Protein AF-A0AA41Z0M6-F1 (afdb_monomer)

pLDDT: mean 86.78, std 19.16, range [36.88, 98.56]

Foldseek 3Di:
DDDDDDDPDPDDPPDPPDPPDDVLQVVLVVLCVVVPHQWDWDDDPQWTWIAGPVQRHTQWIWHDPVPDQKTWIWADPPPDTWDPDPVTTDIDHSVVNSVVSVPDCRSVVPD

Organism: NCBI:txid2949735

Solvent-accessible surface area (backbone atoms only — not comparable to full-atom values): 6749 Å² total; per-residue (Å²): 134,84,92,85,88,80,80,84,77,86,67,80,77,73,76,80,76,68,76,75,85,54,69,66,60,53,50,54,54,50,52,36,56,75,70,73,48,61,64,43,81,40,82,53,90,83,25,36,38,33,20,22,61,86,63,62,30,70,26,38,34,41,32,62,72,82,53,89,65,26,24,34,39,26,27,62,78,88,85,50,79,40,58,61,38,100,90,36,63,38,69,39,47,47,72,58,46,53,50,48,54,74,69,42,65,83,40,50,79,66,78

Sequence (111 aa):
MVMDTTAESRIHAKGFNMPASDPLRERIEAFNRQRGRGVLVRKAGRGYSLSSEHTGAPLARLKPTGEADTVQVFWWNGQRWGPSGPFGVATMPLDKALEYVASEPIFWINA

Nearest PDB structures (foldseek):
  8p1x-assembly1_AAA  TM=5.981E-01  e=1.696E+00  Staphylococcus epidermidis
  7qnt-assembly1_AAA  TM=6.402E-01  e=2.587E+00  Staphylococcus epidermidis
  6ybp-assembly1_J  TM=3.166E-01  e=2.587E+00  Methylorubrum extorquens AM1

Structure (mmCIF, N/CA/C/O backbone):
data_AF-A0AA41Z0M6-F1
#
_entry.id   AF-A0AA41Z0M6-F1
#
loop_
_atom_site.group_PDB
_atom_site.id
_atom_site.type_symbol
_atom_site.label_atom_id
_atom_site.label_alt_id
_atom_site.label_comp_id
_atom_site.label_asym_id
_atom_site.label_entity_id
_atom_site.label_seq_id
_atom_site.pdbx_PDB_ins_code
_atom_site.Cartn_x
_atom_site.Cartn_y
_atom_site.Cartn_z
_atom_site.occupancy
_atom_site.B_iso_or_equiv
_atom_site.auth_seq_id
_atom_site.auth_comp_id
_atom_site.auth_asym_id
_atom_site.auth_atom_id
_atom_site.pdbx_PDB_model_num
ATOM 1 N N . MET A 1 1 ? 43.208 -9.816 57.588 1.00 36.94 1 MET A N 1
ATOM 2 C CA . MET A 1 1 ? 44.012 -10.315 56.456 1.00 36.94 1 MET A CA 1
ATOM 3 C C . MET A 1 1 ? 43.027 -10.899 55.459 1.00 36.94 1 MET A C 1
ATOM 5 O O . MET A 1 1 ? 42.283 -11.769 55.876 1.00 36.94 1 MET A O 1
ATOM 9 N N . VAL A 1 2 ? 43.005 -10.328 54.243 1.00 45.25 2 VAL A N 1
ATOM 10 C CA . VAL A 1 2 ? 42.282 -10.710 52.998 1.00 45.25 2 VAL A CA 1
ATOM 11 C C . VAL A 1 2 ? 40.750 -10.894 53.092 1.00 45.25 2 VAL A C 1
ATOM 13 O O . VAL A 1 2 ? 40.279 -11.784 53.779 1.00 45.25 2 VAL A O 1
ATOM 16 N N . MET A 1 3 ? 39.895 -9.973 52.617 1.00 36.88 3 MET A N 1
ATOM 17 C CA . MET A 1 3 ? 39.626 -9.466 51.247 1.00 36.88 3 MET A CA 1
ATOM 18 C C . MET A 1 3 ? 39.024 -10.512 50.292 1.00 36.88 3 MET A C 1
ATOM 20 O O . MET A 1 3 ? 39.701 -11.473 49.947 1.00 36.88 3 MET A O 1
ATOM 24 N N . ASP A 1 4 ? 37.800 -10.204 49.837 1.00 39.34 4 ASP A N 1
ATOM 25 C CA . ASP A 1 4 ? 37.288 -10.229 48.445 1.00 39.34 4 ASP A CA 1
ATOM 26 C C . ASP A 1 4 ? 35.969 -11.020 48.280 1.00 39.34 4 ASP A C 1
ATOM 28 O O . ASP A 1 4 ? 35.922 -12.234 48.437 1.00 39.34 4 ASP A O 1
ATOM 32 N N . THR A 1 5 ? 34.816 -10.339 48.308 1.00 47.19 5 THR A N 1
ATOM 33 C CA . THR A 1 5 ? 34.041 -9.787 47.169 1.00 47.19 5 THR A CA 1
ATOM 34 C C . THR A 1 5 ? 33.466 -10.852 46.240 1.00 47.19 5 THR A C 1
ATOM 36 O O . THR A 1 5 ? 34.157 -11.453 45.430 1.00 47.19 5 THR A O 1
ATOM 39 N N . THR A 1 6 ? 32.141 -10.972 46.225 1.00 39.84 6 THR A N 1
ATOM 40 C CA . THR A 1 6 ? 31.416 -11.084 44.955 1.00 39.84 6 THR A CA 1
ATOM 41 C C . THR A 1 6 ? 30.117 -10.310 45.102 1.00 39.84 6 THR A C 1
ATOM 43 O O . THR A 1 6 ? 29.293 -10.578 45.971 1.00 39.84 6 THR A O 1
ATOM 46 N N . ALA A 1 7 ? 30.015 -9.268 44.286 1.00 40.34 7 ALA A N 1
ATOM 47 C CA . ALA A 1 7 ? 28.936 -8.309 44.256 1.00 40.34 7 ALA A CA 1
ATOM 48 C C . ALA A 1 7 ? 27.638 -8.957 43.758 1.00 40.34 7 ALA A C 1
ATOM 50 O O . ALA A 1 7 ? 27.560 -9.417 42.617 1.00 40.34 7 ALA A O 1
ATOM 51 N N . GLU A 1 8 ? 26.589 -8.917 44.579 1.00 41.66 8 GLU A N 1
ATOM 52 C CA . GLU A 1 8 ? 25.226 -9.105 44.095 1.00 41.66 8 GLU A CA 1
ATOM 53 C C . GLU A 1 8 ? 24.871 -7.915 43.204 1.00 41.66 8 GLU A C 1
ATOM 55 O O . GLU A 1 8 ? 24.657 -6.779 43.637 1.00 41.66 8 GLU A O 1
ATOM 60 N N . SER A 1 9 ? 24.903 -8.185 41.905 1.00 40.06 9 SER A N 1
ATOM 61 C CA . SER A 1 9 ? 24.654 -7.210 40.861 1.00 40.06 9 SER A CA 1
ATOM 62 C C . SER A 1 9 ? 23.208 -6.725 40.932 1.00 40.06 9 SER A C 1
ATOM 64 O O . SER A 1 9 ? 22.278 -7.392 40.483 1.00 40.06 9 SER A O 1
ATOM 66 N N . ARG A 1 10 ? 23.024 -5.500 41.434 1.00 53.38 10 ARG A N 1
ATOM 67 C CA . ARG A 1 10 ? 21.884 -4.659 41.064 1.00 53.38 10 ARG A CA 1
ATOM 68 C C . ARG A 1 10 ? 22.008 -4.324 39.583 1.00 53.38 10 ARG A C 1
ATOM 70 O O . ARG A 1 10 ? 22.634 -3.333 39.217 1.00 53.38 10 ARG A O 1
ATOM 77 N N . ILE A 1 11 ? 21.376 -5.117 38.732 1.00 52.09 11 ILE A N 1
ATOM 78 C CA . ILE A 1 11 ? 21.079 -4.708 37.362 1.00 52.09 11 ILE A CA 1
ATOM 79 C C . ILE A 1 11 ? 19.589 -4.416 37.283 1.00 52.09 11 ILE A C 1
ATOM 81 O O . ILE A 1 11 ? 18.748 -5.309 37.257 1.00 52.09 11 ILE A O 1
ATOM 85 N N .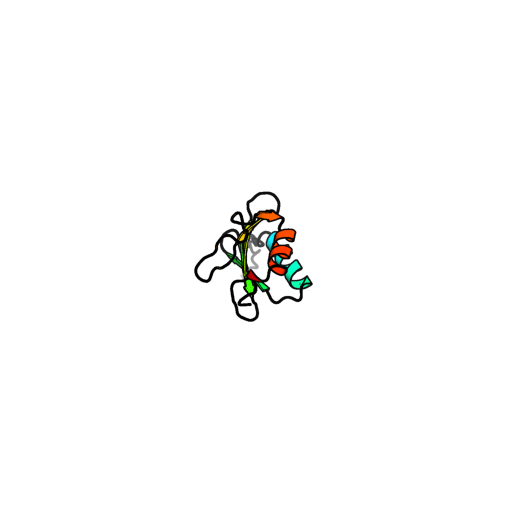 HIS A 1 12 ? 19.282 -3.116 37.272 1.00 42.06 12 HIS A N 1
ATOM 86 C CA . HIS A 1 12 ? 18.032 -2.599 36.740 1.00 42.06 12 HIS A CA 1
ATOM 87 C C . HIS A 1 12 ? 17.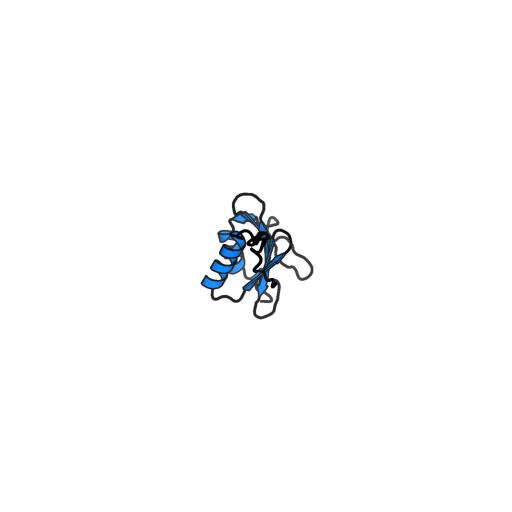834 -3.224 35.360 1.00 42.06 12 HIS A C 1
ATOM 89 O O . HIS A 1 12 ? 18.551 -2.878 34.417 1.00 42.06 12 HIS A O 1
ATOM 95 N N . ALA A 1 13 ? 16.867 -4.130 35.235 1.00 45.50 13 ALA A N 1
ATOM 96 C CA . ALA A 1 13 ? 16.343 -4.514 33.940 1.00 45.50 13 ALA A CA 1
ATOM 97 C C . ALA A 1 13 ? 15.721 -3.254 33.327 1.00 45.50 13 ALA A C 1
ATOM 99 O O . ALA A 1 13 ? 14.578 -2.891 33.597 1.00 45.50 13 ALA A O 1
ATOM 100 N N . LYS A 1 14 ? 16.527 -2.529 32.551 1.00 48.22 14 LYS A N 1
ATOM 101 C CA . LYS A 1 14 ? 16.074 -1.485 31.644 1.00 48.22 14 LYS A CA 1
ATOM 102 C C . LYS A 1 14 ? 15.050 -2.166 30.747 1.00 48.22 14 LYS A C 1
ATOM 104 O O . LYS A 1 14 ? 15.430 -3.038 29.971 1.00 48.22 14 LYS A O 1
ATOM 109 N N . GLY A 1 15 ? 13.769 -1.865 30.965 1.00 43.84 15 GLY A N 1
ATOM 110 C CA . GLY A 1 15 ? 12.662 -2.547 30.309 1.00 43.84 15 GLY A CA 1
AT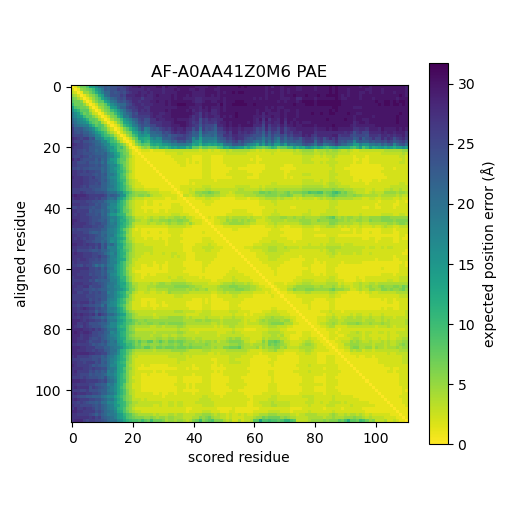OM 111 C C . GLY A 1 15 ? 12.949 -2.675 28.820 1.00 43.84 15 GLY A C 1
ATOM 112 O O . GLY A 1 15 ? 13.076 -1.668 28.123 1.00 43.84 15 GLY A O 1
ATOM 113 N N . PHE A 1 16 ? 13.107 -3.911 28.348 1.00 49.53 16 PHE A N 1
ATOM 114 C CA . PHE A 1 16 ? 13.061 -4.200 26.926 1.00 49.53 16 PHE A CA 1
ATOM 115 C C . PHE A 1 16 ? 11.641 -3.844 26.496 1.00 49.53 16 PHE A C 1
ATOM 117 O O . PHE A 1 16 ? 10.709 -4.627 26.664 1.00 49.53 16 PHE A O 1
ATOM 124 N N . ASN A 1 17 ? 11.461 -2.614 26.018 1.00 56.81 17 ASN A N 1
ATOM 125 C CA . ASN A 1 17 ? 10.264 -2.214 25.310 1.00 56.81 17 ASN A CA 1
ATOM 126 C C . ASN A 1 17 ? 10.235 -3.056 24.033 1.00 56.81 17 ASN A C 1
ATOM 128 O O . ASN A 1 17 ? 10.794 -2.654 23.010 1.00 56.81 17 ASN A O 1
ATOM 132 N N . MET A 1 18 ? 9.652 -4.255 24.116 1.00 50.34 18 MET A N 1
ATOM 133 C CA . MET A 1 18 ? 9.262 -5.011 22.934 1.00 50.34 18 MET A CA 1
ATOM 134 C C . MET A 1 18 ? 8.494 -4.032 22.043 1.00 50.34 18 MET A C 1
ATOM 136 O O . MET A 1 18 ? 7.623 -3.323 22.562 1.00 50.34 18 MET A O 1
ATOM 140 N N . PRO A 1 19 ? 8.833 -3.899 20.747 1.00 60.72 19 PRO A N 1
ATOM 141 C CA . PRO A 1 19 ? 7.998 -3.098 19.873 1.00 60.72 19 PRO A CA 1
ATOM 142 C C . PRO A 1 19 ? 6.579 -3.642 20.017 1.00 60.72 19 PRO A C 1
ATOM 144 O O . PRO A 1 19 ? 6.3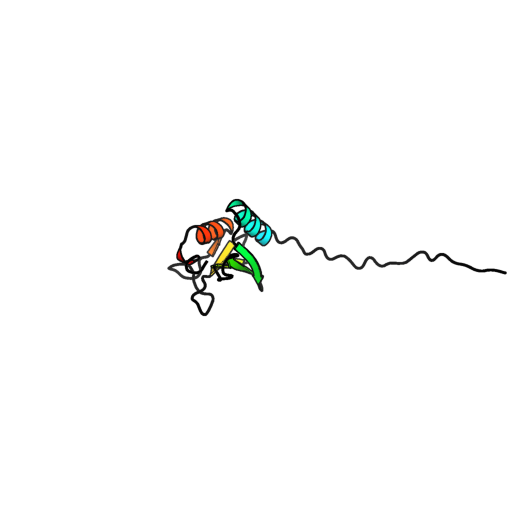69 -4.848 19.889 1.00 60.72 19 PRO A O 1
ATOM 147 N N . ALA A 1 20 ? 5.635 -2.766 20.370 1.00 72.25 20 ALA A N 1
ATOM 148 C CA . ALA A 1 20 ? 4.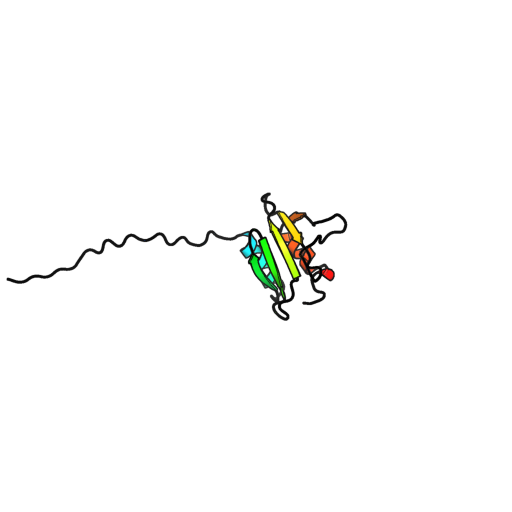232 -3.138 20.408 1.00 72.25 20 ALA A CA 1
ATOM 149 C C . ALA A 1 20 ? 3.907 -3.844 19.086 1.00 72.25 20 ALA A C 1
ATOM 151 O O . ALA A 1 20 ? 4.325 -3.361 18.026 1.00 72.25 20 ALA A O 1
ATOM 152 N N . SER A 1 21 ? 3.227 -4.992 19.164 1.00 83.81 21 SER A N 1
ATOM 153 C CA . SER A 1 21 ? 2.749 -5.720 17.986 1.00 83.81 21 SER A CA 1
ATOM 154 C C . SER A 1 21 ? 2.142 -4.737 16.988 1.00 83.81 21 SER A C 1
ATOM 156 O O . SER A 1 21 ? 1.473 -3.779 17.393 1.00 83.81 21 SER A O 1
ATOM 158 N N . ASP A 1 22 ? 2.345 -4.976 15.695 1.00 90.50 22 ASP A N 1
ATOM 159 C CA . ASP A 1 22 ? 1.756 -4.167 14.630 1.00 90.50 22 ASP A CA 1
ATOM 160 C C . ASP A 1 22 ? 0.801 -5.055 13.818 1.00 90.50 22 ASP A C 1
ATOM 162 O O . ASP A 1 22 ? 1.179 -5.545 12.750 1.00 90.50 22 ASP A O 1
ATOM 166 N N . PRO A 1 23 ? -0.437 -5.288 14.309 1.00 92.50 23 PRO A N 1
ATOM 167 C CA . PRO A 1 23 ? -1.352 -6.253 13.703 1.00 92.50 23 PRO A CA 1
ATOM 168 C C . PRO A 1 23 ? -1.686 -5.933 12.247 1.00 92.50 23 PRO A C 1
ATOM 170 O O . PRO A 1 23 ? -1.889 -6.835 11.437 1.00 92.50 23 PRO A O 1
ATOM 173 N N . LEU A 1 24 ? -1.735 -4.646 11.885 1.00 94.44 24 LEU A N 1
ATOM 174 C CA . LEU A 1 24 ? -1.976 -4.243 10.501 1.00 94.44 24 LEU A CA 1
ATOM 175 C C . LEU A 1 24 ? -0.793 -4.635 9.620 1.00 94.44 24 LEU A C 1
ATOM 177 O O . LEU A 1 24 ? -0.996 -5.220 8.559 1.00 94.44 24 LEU A O 1
ATOM 181 N N . ARG A 1 25 ? 0.439 -4.356 10.061 1.00 95.81 25 ARG A N 1
ATOM 182 C CA . ARG A 1 25 ? 1.636 -4.769 9.323 1.00 95.81 25 ARG A CA 1
ATOM 183 C C . ARG A 1 25 ? 1.699 -6.282 9.157 1.00 95.81 25 ARG A C 1
ATOM 185 O O . ARG A 1 25 ? 1.952 -6.752 8.053 1.00 95.81 25 ARG A O 1
ATOM 192 N N . GLU A 1 26 ? 1.438 -7.025 10.227 1.00 96.00 26 GLU A N 1
ATOM 193 C CA . GLU A 1 26 ? 1.442 -8.490 10.217 1.00 96.00 26 GLU A CA 1
ATOM 194 C C . GLU A 1 26 ? 0.433 -9.048 9.207 1.00 96.00 26 GLU A C 1
ATOM 196 O O . GLU A 1 26 ? 0.772 -9.955 8.444 1.00 96.00 26 GLU A O 1
ATOM 201 N N . ARG A 1 27 ? -0.771 -8.463 9.133 1.00 97.44 27 ARG A N 1
ATOM 202 C CA . ARG A 1 27 ? -1.796 -8.823 8.139 1.00 97.44 27 ARG A CA 1
ATOM 203 C C . ARG A 1 27 ? -1.369 -8.496 6.707 1.00 97.44 27 ARG A C 1
ATOM 205 O O . ARG A 1 27 ? -1.513 -9.350 5.835 1.00 97.44 27 ARG A O 1
ATOM 212 N N . ILE A 1 28 ? -0.793 -7.314 6.465 1.00 97.88 28 ILE A N 1
ATOM 213 C CA . ILE A 1 28 ? -0.271 -6.929 5.139 1.00 97.88 28 ILE A CA 1
ATOM 214 C C . ILE A 1 28 ? 0.822 -7.913 4.693 1.00 97.88 28 ILE A C 1
ATOM 216 O O . ILE A 1 28 ? 0.799 -8.417 3.570 1.00 97.88 28 ILE A O 1
ATOM 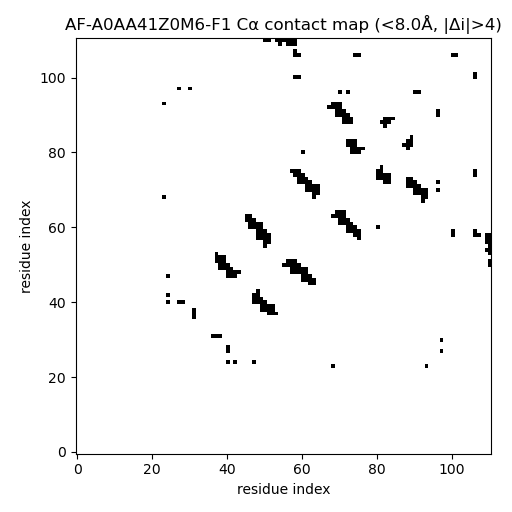220 N N . GLU A 1 29 ? 1.776 -8.219 5.573 1.00 97.56 29 GLU A N 1
ATOM 221 C CA . GLU A 1 29 ? 2.870 -9.141 5.266 1.00 97.56 29 GLU A CA 1
ATOM 222 C C . GLU A 1 29 ? 2.377 -10.586 5.098 1.00 97.56 29 GLU A C 1
ATOM 224 O O . GLU A 1 29 ? 2.895 -11.314 4.250 1.00 97.56 29 GLU A O 1
ATOM 229 N N . ALA A 1 30 ? 1.370 -11.014 5.864 1.00 98.06 30 ALA A N 1
ATOM 230 C CA . ALA A 1 30 ? 0.741 -12.321 5.696 1.00 98.06 30 ALA A CA 1
ATOM 231 C C . ALA A 1 30 ? 0.065 -12.453 4.326 1.00 98.06 30 ALA A C 1
ATOM 233 O O . ALA A 1 30 ? 0.312 -13.439 3.631 1.00 98.06 30 ALA A O 1
ATOM 234 N N . PHE A 1 31 ? -0.707 -11.446 3.909 1.00 98.00 31 PHE A N 1
ATOM 235 C CA . PHE A 1 31 ? -1.321 -11.405 2.582 1.00 98.00 31 PHE A CA 1
ATOM 236 C C . PHE A 1 31 ? -0.267 -11.456 1.467 1.00 98.00 31 PHE A C 1
ATOM 238 O O . PHE A 1 31 ? -0.366 -12.273 0.553 1.00 98.00 31 PHE A O 1
ATOM 245 N N . ASN A 1 32 ? 0.795 -10.650 1.585 1.00 97.12 32 ASN A N 1
ATOM 246 C CA . ASN A 1 32 ? 1.914 -10.658 0.640 1.00 97.12 32 ASN A CA 1
ATOM 247 C C . ASN A 1 32 ? 2.554 -12.055 0.523 1.00 97.12 32 ASN A C 1
ATOM 249 O O . ASN A 1 32 ? 2.765 -12.558 -0.579 1.00 97.12 32 ASN A O 1
ATOM 253 N N . ARG A 1 33 ? 2.801 -12.739 1.652 1.00 97.38 33 ARG A N 1
ATOM 254 C CA . ARG A 1 33 ? 3.329 -14.116 1.642 1.00 97.38 33 ARG A CA 1
ATOM 255 C C . ARG A 1 33 ? 2.386 -15.102 0.950 1.00 97.38 33 ARG A C 1
ATOM 257 O O . ARG A 1 33 ? 2.868 -15.947 0.204 1.00 97.38 33 ARG A O 1
ATOM 264 N N . GLN A 1 34 ? 1.077 -14.994 1.176 1.00 97.00 34 GLN A N 1
ATOM 265 C CA . GLN A 1 34 ? 0.074 -15.868 0.552 1.00 97.00 34 GLN A CA 1
ATOM 266 C C . GLN A 1 34 ? -0.019 -15.672 -0.968 1.00 97.00 34 GLN A C 1
ATOM 268 O O . GLN A 1 34 ? -0.324 -16.619 -1.687 1.00 97.00 34 GLN A O 1
ATOM 273 N N . ARG A 1 35 ? 0.283 -14.466 -1.464 1.00 93.31 35 ARG A N 1
ATOM 274 C CA . ARG A 1 35 ? 0.267 -14.116 -2.894 1.00 93.31 35 ARG A CA 1
ATOM 275 C C . ARG A 1 35 ? 1.593 -14.370 -3.623 1.00 93.31 35 ARG A C 1
ATOM 277 O O . ARG A 1 35 ? 1.696 -14.048 -4.799 1.00 93.31 35 ARG A O 1
ATOM 284 N N . GLY A 1 36 ? 2.580 -14.975 -2.958 1.00 92.12 36 GLY A N 1
ATOM 285 C CA . GLY A 1 36 ? 3.864 -15.329 -3.574 1.00 92.12 36 GLY A CA 1
ATOM 286 C C . GLY A 1 36 ? 5.000 -14.329 -3.341 1.00 92.12 36 GLY A C 1
ATOM 287 O O . GLY A 1 36 ? 6.061 -14.499 -3.935 1.00 92.12 36 GLY A O 1
ATOM 288 N N . ARG A 1 37 ? 4.831 -13.362 -2.424 1.00 91.88 37 ARG A N 1
ATOM 289 C CA . ARG A 1 37 ? 5.774 -12.257 -2.143 1.00 91.88 37 ARG A CA 1
ATOM 290 C C . ARG A 1 37 ? 5.858 -11.263 -3.314 1.00 91.88 37 ARG A C 1
ATOM 292 O O . ARG A 1 37 ? 4.917 -11.169 -4.095 1.00 91.88 37 ARG A O 1
ATOM 299 N N . GLY A 1 38 ? 6.931 -10.473 -3.405 1.00 95.69 38 GLY A N 1
ATOM 300 C CA . GLY A 1 38 ? 7.110 -9.457 -4.448 1.00 95.69 38 GLY A CA 1
ATOM 301 C C . GLY A 1 38 ? 6.800 -8.026 -4.001 1.00 95.69 38 GLY A C 1
ATOM 302 O O . GLY A 1 38 ? 7.004 -7.091 -4.774 1.00 95.69 38 GLY A O 1
ATOM 303 N N . VAL A 1 39 ? 6.342 -7.829 -2.759 1.00 98.00 39 VAL A N 1
ATOM 304 C CA . VAL A 1 39 ? 6.028 -6.505 -2.198 1.00 98.00 39 VAL A CA 1
ATOM 305 C C . VAL A 1 39 ? 6.818 -6.234 -0.921 1.00 98.00 39 VAL A C 1
ATOM 307 O O . VAL A 1 39 ? 6.658 -6.926 0.084 1.00 98.00 39 VAL A O 1
ATOM 310 N N . LEU A 1 40 ? 7.594 -5.151 -0.916 1.00 97.88 40 LEU A N 1
ATOM 311 C CA . LEU A 1 40 ? 8.203 -4.603 0.291 1.00 97.88 40 LEU A CA 1
ATOM 312 C C . LEU A 1 40 ? 7.170 -3.787 1.067 1.00 97.88 40 LEU A C 1
ATOM 314 O O . LEU A 1 40 ? 6.530 -2.886 0.523 1.00 97.88 40 LEU A O 1
ATOM 318 N N . VAL A 1 41 ? 7.059 -4.059 2.368 1.00 97.81 41 VAL A N 1
ATOM 319 C CA . VAL A 1 41 ? 6.174 -3.334 3.287 1.00 97.81 41 VAL A CA 1
ATOM 320 C C . VAL A 1 41 ? 7.015 -2.444 4.198 1.00 97.81 41 VAL A C 1
ATOM 322 O O . VAL A 1 41 ? 7.759 -2.925 5.056 1.00 97.81 41 VAL A O 1
ATOM 325 N N . ARG A 1 42 ? 6.882 -1.122 4.053 1.00 96.94 42 ARG A N 1
ATOM 326 C CA . ARG A 1 42 ? 7.601 -0.144 4.880 1.00 96.94 42 ARG A CA 1
ATOM 327 C C . ARG A 1 42 ? 6.640 0.725 5.677 1.00 96.94 42 ARG A C 1
ATOM 329 O O . ARG A 1 42 ? 5.855 1.478 5.108 1.00 96.94 42 ARG A O 1
ATOM 336 N N . LYS A 1 43 ? 6.769 0.719 7.005 1.00 95.62 43 LYS A N 1
ATOM 337 C CA . LYS A 1 43 ? 6.084 1.698 7.861 1.00 95.62 43 LYS A CA 1
ATOM 338 C C . LYS A 1 43 ? 6.655 3.098 7.610 1.00 95.62 43 LYS A C 1
ATOM 340 O O . LYS A 1 43 ? 7.866 3.300 7.669 1.00 95.62 43 LYS A O 1
ATOM 345 N N . ALA A 1 44 ? 5.790 4.061 7.305 1.00 91.12 44 ALA A N 1
ATOM 346 C CA . ALA A 1 44 ? 6.159 5.435 6.982 1.00 91.12 44 ALA A CA 1
ATOM 347 C C . ALA A 1 44 ? 5.138 6.415 7.580 1.00 91.12 44 ALA A C 1
ATOM 349 O O . ALA A 1 44 ? 4.006 6.555 7.097 1.00 91.12 44 ALA A O 1
ATOM 350 N N . GLY A 1 45 ? 5.545 7.124 8.635 1.00 90.25 45 GLY A N 1
ATOM 351 C CA . GLY A 1 45 ? 4.628 7.929 9.440 1.00 90.25 45 GLY A CA 1
ATOM 352 C C . GLY A 1 45 ? 3.536 7.048 10.050 1.00 90.25 45 GLY A C 1
ATOM 353 O O . GLY A 1 45 ? 3.827 5.995 10.610 1.00 90.25 45 GLY A O 1
ATOM 354 N N . ARG A 1 46 ? 2.272 7.458 9.905 1.00 90.44 46 ARG A N 1
ATOM 355 C CA . ARG A 1 46 ? 1.115 6.705 10.421 1.00 90.44 46 ARG A CA 1
ATOM 356 C C . ARG A 1 46 ? 0.627 5.576 9.507 1.00 90.44 46 ARG A C 1
ATOM 358 O O . ARG A 1 46 ? -0.386 4.984 9.831 1.00 90.44 46 ARG A O 1
ATOM 365 N N . GLY A 1 47 ? 1.282 5.301 8.379 1.00 96.50 47 GLY A N 1
ATOM 366 C CA . GLY A 1 47 ? 0.821 4.302 7.407 1.00 96.50 47 GLY A CA 1
ATOM 367 C C . GLY A 1 47 ? 1.925 3.378 6.906 1.00 96.50 47 GLY A C 1
ATOM 368 O O . GLY A 1 47 ? 3.044 3.389 7.422 1.00 96.50 47 GLY A O 1
ATOM 369 N N . TYR A 1 48 ? 1.607 2.620 5.862 1.00 98.12 48 TYR A N 1
ATOM 370 C CA . TYR A 1 48 ? 2.472 1.626 5.236 1.00 98.12 48 TYR A CA 1
ATOM 371 C C . TYR A 1 48 ? 2.599 1.935 3.747 1.00 98.12 48 TYR A C 1
ATOM 373 O O . TYR A 1 48 ? 1.600 2.085 3.046 1.00 98.12 48 TYR A O 1
ATOM 381 N N . SER A 1 49 ? 3.830 2.062 3.271 1.00 97.81 49 SER A N 1
ATOM 382 C CA . SER A 1 49 ? 4.151 2.126 1.851 1.00 97.81 49 SER A CA 1
ATOM 383 C C . SER A 1 49 ? 4.445 0.721 1.346 1.00 97.81 49 SER A C 1
ATOM 385 O O . SER A 1 49 ? 5.225 -0.004 1.967 1.00 97.81 49 SER A O 1
ATOM 387 N N . LEU A 1 50 ? 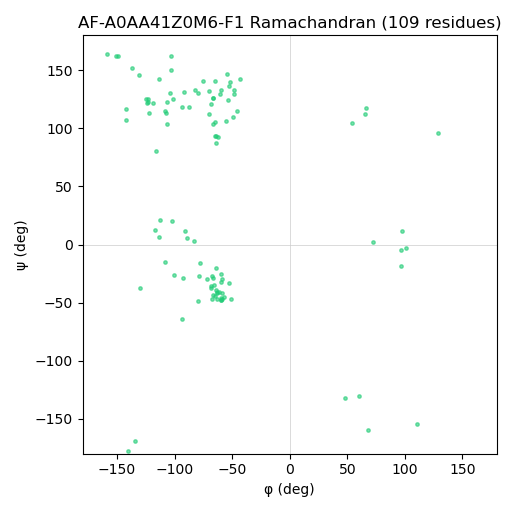3.811 0.373 0.232 1.00 98.19 50 LEU A N 1
ATOM 388 C CA . LEU A 1 50 ? 4.028 -0.851 -0.519 1.00 98.19 50 LEU A CA 1
ATOM 389 C C . LEU A 1 50 ? 4.843 -0.503 -1.763 1.00 98.19 50 LEU A C 1
ATOM 391 O O . LEU A 1 50 ? 4.496 0.443 -2.477 1.00 98.19 50 LEU A O 1
ATOM 395 N N . SER A 1 51 ? 5.912 -1.245 -2.020 1.00 98.19 51 SER A N 1
ATOM 396 C CA . SER A 1 51 ? 6.727 -1.090 -3.228 1.00 98.19 51 SER A CA 1
ATOM 397 C C . SER A 1 51 ? 7.088 -2.445 -3.813 1.00 98.19 51 SER A C 1
ATOM 399 O O . SER A 1 51 ? 7.199 -3.418 -3.069 1.00 98.19 51 SER A O 1
ATOM 401 N N . SER A 1 52 ? 7.297 -2.504 -5.124 1.00 97.25 52 SER A N 1
ATOM 402 C CA . SER A 1 52 ? 7.787 -3.714 -5.779 1.00 97.25 52 SER A CA 1
ATOM 403 C C . SER A 1 52 ? 9.147 -4.115 -5.207 1.00 97.25 52 SER A C 1
ATOM 405 O O . SER A 1 52 ? 10.038 -3.276 -5.059 1.00 97.25 52 SER A O 1
ATOM 407 N N . GLU A 1 53 ? 9.315 -5.395 -4.885 1.00 97.25 53 GLU A N 1
ATOM 408 C CA . GLU A 1 53 ? 10.623 -5.975 -4.557 1.00 97.25 53 GLU A CA 1
ATOM 409 C C . GLU A 1 53 ? 11.555 -6.001 -5.773 1.00 97.25 53 GLU A C 1
ATOM 411 O O . GLU A 1 53 ? 12.771 -5.958 -5.603 1.00 97.25 53 GLU A O 1
ATOM 416 N N . HIS A 1 54 ? 11.002 -6.059 -6.988 1.00 96.12 54 HIS A N 1
ATOM 417 C CA . HIS A 1 54 ? 11.780 -6.194 -8.216 1.00 96.12 54 HIS A CA 1
ATOM 418 C C . HIS A 1 54 ? 12.375 -4.860 -8.677 1.00 96.12 54 HIS A C 1
ATOM 420 O O . HIS A 1 54 ? 13.568 -4.775 -8.962 1.00 96.12 54 HIS A O 1
ATOM 426 N N . THR A 1 55 ? 11.553 -3.811 -8.720 1.00 96.81 55 THR A N 1
ATOM 427 C CA . THR A 1 55 ? 11.935 -2.496 -9.266 1.00 96.81 55 THR A CA 1
ATOM 428 C C . THR A 1 55 ? 12.103 -1.419 -8.198 1.00 96.81 55 THR A C 1
ATOM 430 O O . THR A 1 55 ? 12.640 -0.348 -8.477 1.00 96.81 55 THR A O 1
ATOM 433 N N . GLY A 1 56 ? 11.615 -1.653 -6.976 1.00 96.31 56 GLY A N 1
ATOM 434 C CA . GLY A 1 56 ? 11.511 -0.621 -5.943 1.00 96.31 56 GLY A CA 1
ATOM 435 C C . GLY A 1 56 ? 10.408 0.411 -6.204 1.00 96.31 56 GLY A C 1
ATOM 436 O O . GLY A 1 56 ? 10.250 1.342 -5.410 1.00 96.31 56 GLY A O 1
ATOM 437 N N . ALA A 1 57 ? 9.635 0.270 -7.287 1.00 96.44 57 ALA A N 1
ATOM 438 C CA . ALA A 1 57 ? 8.600 1.228 -7.639 1.00 96.44 57 ALA A CA 1
ATOM 439 C C . ALA A 1 57 ? 7.477 1.260 -6.584 1.00 96.44 57 ALA A C 1
ATOM 441 O O . ALA A 1 57 ? 7.082 0.212 -6.063 1.00 96.44 57 ALA A O 1
ATOM 442 N N . PRO A 1 58 ? 6.940 2.447 -6.251 1.00 97.25 58 PRO A N 1
ATOM 443 C CA . PRO A 1 58 ? 5.816 2.569 -5.332 1.00 97.25 58 PRO A CA 1
ATOM 444 C C . PRO A 1 58 ? 4.552 1.957 -5.943 1.00 97.25 58 PRO A C 1
ATOM 446 O O . PRO A 1 58 ? 4.132 2.358 -7.025 1.00 97.25 58 PRO A O 1
ATOM 449 N N . LEU A 1 59 ? 3.924 1.038 -5.209 1.00 97.44 59 LEU A N 1
ATOM 450 C CA . LEU A 1 59 ? 2.666 0.408 -5.607 1.00 97.44 59 LEU A CA 1
ATOM 451 C C . LEU A 1 59 ? 1.496 1.173 -4.999 1.00 97.44 59 LEU A C 1
ATOM 453 O O . LEU A 1 59 ? 0.726 1.823 -5.695 1.00 97.44 59 LEU A O 1
ATOM 457 N N . ALA A 1 60 ? 1.405 1.177 -3.670 1.00 98.25 60 ALA A N 1
ATOM 458 C CA . ALA A 1 60 ? 0.324 1.829 -2.946 1.00 98.25 60 ALA A CA 1
ATOM 459 C C . ALA A 1 60 ? 0.802 2.346 -1.590 1.00 98.25 60 ALA A C 1
ATOM 461 O O . ALA A 1 60 ? 1.818 1.908 -1.041 1.00 98.25 60 ALA A O 1
ATOM 462 N N . ARG A 1 61 ? 0.030 3.259 -1.005 1.00 98.25 61 ARG A N 1
ATOM 463 C CA . ARG A 1 61 ? 0.191 3.643 0.396 1.00 98.25 61 ARG A CA 1
ATOM 464 C C . ARG A 1 61 ? -1.112 3.438 1.147 1.00 98.25 61 ARG A C 1
ATOM 466 O O . ARG A 1 61 ? -2.139 3.992 0.774 1.00 98.25 61 ARG A O 1
ATOM 473 N N . LEU A 1 62 ? -1.035 2.677 2.232 1.00 98.44 62 LEU A N 1
ATOM 474 C CA . LEU A 1 62 ? -2.144 2.389 3.129 1.00 98.44 62 LEU A CA 1
ATOM 475 C C . LEU A 1 62 ? -2.018 3.263 4.373 1.00 98.44 62 LEU A C 1
ATOM 477 O O . LEU A 1 62 ? -0.981 3.260 5.041 1.00 98.44 62 LEU A O 1
ATOM 481 N N . LYS A 1 63 ? -3.058 4.025 4.698 1.00 98.00 63 LYS A N 1
ATOM 482 C CA . LYS A 1 63 ? -3.095 4.858 5.902 1.00 98.00 63 LYS A CA 1
ATOM 483 C C . LYS A 1 63 ? -4.300 4.461 6.758 1.00 98.00 63 LYS A C 1
ATOM 485 O O . LYS A 1 63 ? -5.422 4.702 6.327 1.00 98.00 63 LYS A O 1
ATOM 490 N N . PRO A 1 64 ? -4.091 3.885 7.952 1.00 97.50 64 PRO A N 1
ATOM 491 C CA . PRO A 1 64 ? -5.156 3.656 8.919 1.00 97.50 64 PRO A CA 1
ATOM 492 C C . PRO A 1 64 ? -5.929 4.943 9.200 1.00 97.50 64 PRO A C 1
ATOM 494 O O . PRO A 1 64 ? -5.331 6.012 9.371 1.00 97.50 64 PRO A O 1
ATOM 497 N N . THR A 1 65 ? -7.250 4.828 9.248 1.00 96.75 65 THR A N 1
ATOM 498 C CA . THR A 1 65 ? -8.158 5.933 9.595 1.00 96.75 65 THR A CA 1
ATOM 499 C C . THR A 1 65 ? -8.201 6.172 11.106 1.00 96.75 65 THR A C 1
ATOM 501 O O . THR A 1 65 ? -8.413 7.298 11.543 1.00 96.75 65 THR A O 1
ATOM 504 N N . GLY A 1 66 ? -7.935 5.124 11.895 1.00 93.19 66 GLY A N 1
ATOM 505 C CA . GLY A 1 66 ? -8.184 5.081 13.338 1.00 93.19 66 GLY A CA 1
ATOM 506 C C . GLY A 1 66 ? -9.508 4.401 13.702 1.00 93.19 66 GLY A C 1
ATOM 507 O O . GLY A 1 66 ? -9.767 4.194 14.883 1.00 93.19 66 GLY A O 1
ATOM 508 N N . GLU A 1 67 ? -10.311 4.015 12.708 1.00 92.69 67 GLU A N 1
ATOM 509 C CA . GLU A 1 67 ? -11.596 3.341 12.887 1.00 92.69 67 GLU A CA 1
ATOM 510 C C . GLU A 1 67 ? -11.498 1.875 12.458 1.00 92.69 67 GLU A C 1
ATOM 512 O O . GLU A 1 67 ? -11.286 1.568 11.280 1.00 92.69 67 GLU A O 1
ATOM 517 N N . ALA A 1 68 ? -11.665 0.966 13.423 1.00 91.94 68 ALA A N 1
ATOM 518 C CA . ALA A 1 68 ? -11.515 -0.475 13.219 1.00 91.94 68 ALA A CA 1
ATOM 519 C C . ALA A 1 68 ? -10.205 -0.807 12.467 1.00 91.94 68 ALA A C 1
ATOM 521 O O . ALA A 1 68 ? -9.138 -0.302 12.819 1.00 91.94 68 ALA A O 1
ATOM 522 N N . ASP A 1 69 ? -10.270 -1.646 11.435 1.00 94.19 69 ASP A N 1
ATOM 523 C CA . ASP A 1 69 ? -9.149 -1.958 10.546 1.00 94.19 69 ASP A CA 1
ATOM 524 C C . ASP A 1 69 ? -9.236 -1.233 9.195 1.00 94.19 69 ASP A C 1
ATOM 526 O O . ASP A 1 69 ? -8.618 -1.653 8.213 1.00 94.19 69 ASP A O 1
ATOM 530 N N . THR A 1 70 ? -10.009 -0.147 9.123 1.00 97.81 70 THR A N 1
ATOM 531 C CA . THR A 1 70 ? -10.194 0.583 7.870 1.00 97.81 70 THR A CA 1
ATOM 532 C C . THR A 1 70 ? -8.967 1.419 7.521 1.00 97.81 70 THR A C 1
ATOM 534 O O . THR A 1 70 ? -8.302 2.032 8.366 1.00 97.81 70 THR A O 1
ATOM 537 N N . VAL A 1 71 ? -8.653 1.439 6.229 1.00 98.50 71 VAL A N 1
ATOM 538 C CA . VAL A 1 71 ? -7.517 2.162 5.673 1.00 98.50 71 VAL A CA 1
ATOM 539 C C . VAL A 1 71 ? -7.950 2.997 4.480 1.00 98.50 71 VAL A C 1
ATOM 541 O O . VAL A 1 71 ? -8.805 2.610 3.686 1.00 98.50 71 VAL A O 1
ATOM 544 N N . GLN A 1 72 ? -7.302 4.142 4.341 1.00 98.44 72 GLN A N 1
ATOM 545 C CA . GLN A 1 72 ? -7.256 4.917 3.116 1.00 98.44 72 GLN A CA 1
ATOM 546 C C . GLN A 1 72 ? -6.178 4.352 2.187 1.00 98.44 72 GLN A C 1
ATOM 548 O O . GLN A 1 72 ? -5.044 4.126 2.623 1.00 98.44 72 GLN A O 1
ATOM 553 N N . VAL A 1 73 ? -6.516 4.172 0.912 1.00 98.56 73 VAL A N 1
ATOM 554 C CA . VAL A 1 73 ? -5.616 3.667 -0.131 1.00 98.56 73 VAL A CA 1
ATOM 555 C C . VAL A 1 73 ? -5.215 4.813 -1.051 1.00 98.56 73 VAL A C 1
ATOM 557 O O . VAL A 1 73 ? -6.064 5.455 -1.668 1.00 98.56 73 VAL A O 1
ATOM 560 N N . PHE A 1 74 ? -3.917 5.060 -1.173 1.00 98.06 74 PHE A N 1
ATOM 561 C CA . PHE A 1 74 ? -3.361 6.085 -2.051 1.00 98.06 74 PHE A CA 1
ATOM 562 C C . PHE A 1 74 ? -2.549 5.449 -3.176 1.00 98.06 74 PHE A C 1
ATOM 564 O O . PHE A 1 74 ? -1.805 4.493 -2.947 1.00 98.06 74 PHE A O 1
ATOM 571 N N . TRP A 1 75 ? -2.648 6.037 -4.364 1.00 96.00 75 TRP A N 1
ATOM 572 C CA . TRP A 1 75 ? -1.868 5.673 -5.547 1.00 96.00 75 TRP A CA 1
ATOM 573 C C . TRP A 1 75 ? -0.743 6.689 -5.791 1.00 96.00 75 TRP A C 1
ATOM 575 O O . TRP A 1 7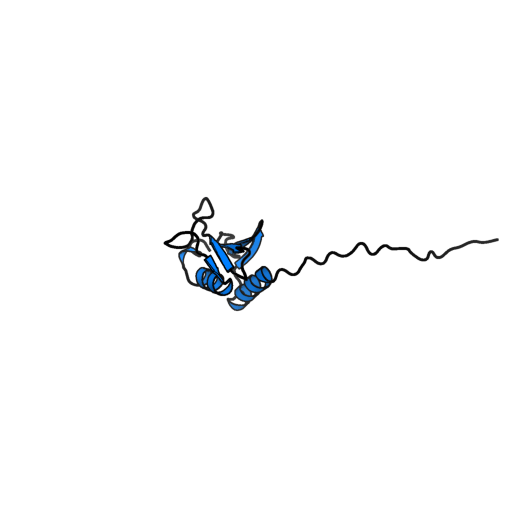5 ? -0.861 7.860 -5.416 1.00 96.00 75 TRP A O 1
ATOM 585 N N . TRP A 1 76 ? 0.366 6.242 -6.382 1.00 94.94 76 TRP A N 1
ATOM 586 C CA . TRP A 1 76 ? 1.479 7.105 -6.771 1.00 94.94 76 TRP A CA 1
ATOM 587 C C . TRP A 1 76 ? 1.337 7.564 -8.222 1.00 94.94 76 TRP A C 1
ATOM 589 O O . TRP A 1 76 ? 1.410 6.756 -9.139 1.00 94.94 76 TRP A O 1
ATOM 599 N N . ASN A 1 77 ? 1.224 8.874 -8.445 1.00 89.88 77 ASN A N 1
ATOM 600 C CA . ASN A 1 77 ? 1.060 9.428 -9.795 1.00 89.88 77 ASN A CA 1
ATOM 601 C C . ASN A 1 77 ? 2.386 9.782 -10.506 1.00 89.88 77 ASN A C 1
ATOM 603 O O . ASN A 1 77 ? 2.374 10.513 -11.493 1.00 89.88 77 ASN A O 1
ATOM 607 N N . GLY A 1 78 ? 3.532 9.358 -9.966 1.00 90.19 78 GLY A N 1
ATOM 608 C CA . GLY A 1 78 ? 4.865 9.745 -10.448 1.00 90.19 78 GLY A CA 1
ATOM 609 C C . GLY A 1 78 ? 5.510 10.905 -9.679 1.00 90.19 78 GLY A C 1
ATOM 610 O O . GLY A 1 78 ? 6.725 11.062 -9.743 1.00 90.19 78 GLY A O 1
ATOM 611 N N . GLN A 1 79 ? 4.732 11.698 -8.933 1.00 92.38 79 GLN A N 1
ATOM 612 C CA . GLN A 1 79 ? 5.220 12.876 -8.195 1.00 92.38 79 GLN A CA 1
ATOM 613 C C . GLN A 1 79 ? 4.767 12.905 -6.732 1.00 92.38 79 GLN A C 1
ATOM 615 O O . GLN A 1 79 ? 5.509 13.347 -5.854 1.00 92.38 79 GLN A O 1
ATOM 620 N N . ARG A 1 80 ? 3.535 12.468 -6.453 1.00 94.19 80 ARG A N 1
ATOM 621 C CA . ARG A 1 80 ? 2.954 12.454 -5.107 1.00 94.19 80 ARG A CA 1
ATOM 622 C C . ARG A 1 80 ? 1.933 11.333 -4.938 1.00 94.19 80 ARG A C 1
ATOM 624 O O . ARG A 1 80 ? 1.370 10.818 -5.901 1.00 94.19 80 ARG A O 1
ATOM 631 N N . TRP A 1 81 ? 1.648 11.018 -3.679 1.00 95.62 81 TRP A N 1
ATOM 632 C CA . TRP A 1 81 ? 0.515 10.177 -3.302 1.00 95.62 81 TRP A CA 1
ATOM 633 C C . TRP A 1 81 ? -0.796 10.927 -3.543 1.00 95.62 81 TRP A C 1
ATOM 635 O O . TRP A 1 81 ? -0.932 12.082 -3.132 1.00 95.62 81 TRP A O 1
ATOM 645 N N . GLY A 1 82 ? -1.755 10.273 -4.190 1.00 95.50 82 GLY A N 1
ATOM 646 C CA . GLY A 1 82 ? -3.052 10.846 -4.525 1.00 95.50 82 GLY A CA 1
ATOM 647 C C . GLY A 1 82 ? -4.210 9.859 -4.356 1.00 95.50 82 GLY A C 1
ATOM 648 O O . GLY A 1 82 ? -4.004 8.726 -3.908 1.00 95.50 82 GLY A O 1
ATOM 649 N N . PRO A 1 83 ? -5.433 10.302 -4.687 1.00 96.06 83 PRO A N 1
ATOM 650 C CA . PRO A 1 83 ? -6.619 9.455 -4.735 1.00 96.06 83 PRO A CA 1
ATOM 651 C C . PRO A 1 83 ? -6.407 8.205 -5.589 1.00 96.06 83 PRO A C 1
ATOM 653 O O . PRO A 1 83 ? -5.787 8.276 -6.647 1.00 96.06 83 PRO A O 1
ATOM 656 N N . SER A 1 84 ? -6.935 7.077 -5.123 1.00 95.19 84 SER A N 1
ATOM 657 C CA . SER A 1 84 ? -6.945 5.811 -5.863 1.00 95.19 84 SER A CA 1
ATOM 658 C C . SER A 1 84 ? -8.294 5.519 -6.524 1.00 95.19 84 SER A C 1
ATOM 660 O O . SER A 1 84 ? -8.333 4.826 -7.532 1.00 95.19 84 SER A O 1
ATOM 662 N N . GLY A 1 85 ? -9.393 6.055 -5.984 1.00 89.06 85 GLY A N 1
ATOM 663 C CA . GLY A 1 85 ? -10.744 5.775 -6.455 1.00 89.06 85 GLY A CA 1
ATOM 664 C C . GLY A 1 85 ? -11.346 6.901 -7.304 1.00 89.06 85 GLY A C 1
ATOM 665 O O . GLY A 1 85 ? -10.925 8.057 -7.206 1.00 89.06 85 GLY A O 1
ATOM 666 N N . PRO A 1 86 ? -12.403 6.597 -8.081 1.00 87.25 86 PRO A N 1
ATOM 667 C CA . PRO A 1 86 ? -13.095 7.574 -8.929 1.00 87.25 86 PRO A CA 1
ATOM 668 C C . PRO A 1 86 ? -13.773 8.704 -8.135 1.00 87.25 86 PRO A C 1
ATOM 670 O O . PRO A 1 86 ? -14.034 9.771 -8.680 1.00 87.25 86 PRO A O 1
ATOM 673 N N . PHE A 1 87 ? -14.024 8.491 -6.839 1.00 89.81 87 PHE A N 1
ATOM 674 C CA . PHE A 1 87 ? -14.673 9.451 -5.939 1.00 89.81 87 PHE A CA 1
ATOM 675 C C . PHE A 1 87 ? -13.729 9.996 -4.856 1.00 89.81 87 PHE A C 1
ATOM 677 O O . PHE A 1 87 ? -14.178 10.467 -3.813 1.00 89.81 87 PHE A O 1
ATOM 684 N N . GLY A 1 88 ? -12.413 9.919 -5.074 1.00 94.00 88 GLY A N 1
ATOM 685 C CA . GLY A 1 88 ? -11.408 10.368 -4.114 1.00 94.00 88 GLY A CA 1
ATOM 686 C C . GLY A 1 88 ? -10.613 9.217 -3.498 1.00 94.00 88 GLY A C 1
ATOM 687 O O . GLY A 1 88 ? -10.393 8.174 -4.112 1.00 94.00 88 GLY A O 1
ATOM 688 N N . VAL A 1 89 ? -10.089 9.432 -2.291 1.00 97.00 89 VAL A N 1
ATOM 689 C CA . VAL A 1 89 ? -9.258 8.430 -1.612 1.00 97.00 89 VAL A CA 1
ATOM 690 C C . VAL A 1 89 ? -10.143 7.264 -1.181 1.00 97.00 89 VAL A C 1
ATOM 692 O O . VAL A 1 89 ? -10.985 7.418 -0.294 1.00 97.00 89 VAL A O 1
ATOM 695 N N . ALA A 1 90 ? -9.946 6.097 -1.796 1.00 97.56 90 ALA A N 1
ATOM 696 C CA . ALA A 1 90 ? -10.703 4.908 -1.444 1.00 97.56 90 ALA A CA 1
ATOM 697 C C . ALA A 1 90 ? -10.449 4.552 0.028 1.00 97.56 90 ALA A C 1
ATOM 699 O O . ALA A 1 90 ? -9.299 4.500 0.468 1.00 97.56 90 ALA A O 1
ATOM 700 N N . THR A 1 91 ? -11.523 4.340 0.786 1.00 97.75 91 THR A N 1
ATOM 701 C CA . THR A 1 91 ? -11.477 3.990 2.210 1.00 97.75 91 THR A CA 1
ATOM 702 C C . THR A 1 91 ? -12.246 2.696 2.411 1.00 97.75 91 THR A C 1
ATOM 704 O O . THR A 1 91 ? -13.415 2.619 2.041 1.00 97.75 91 THR A O 1
ATOM 707 N N . MET A 1 92 ? -11.589 1.666 2.940 1.00 98.00 92 MET A N 1
ATOM 708 C CA . MET A 1 92 ? -12.178 0.330 3.077 1.00 98.00 92 MET A CA 1
ATOM 709 C C . MET A 1 92 ? -11.452 -0.499 4.150 1.00 98.00 92 MET A C 1
ATOM 711 O O . MET A 1 92 ? -10.344 -0.127 4.543 1.00 98.00 92 MET A O 1
ATOM 715 N N . PRO A 1 93 ? -12.038 -1.611 4.635 1.00 98.25 93 PRO A N 1
ATOM 716 C CA . PRO A 1 93 ? -11.344 -2.554 5.515 1.00 98.25 93 PRO A CA 1
ATOM 717 C C . PRO A 1 93 ? -10.032 -3.050 4.900 1.00 98.25 93 PRO A C 1
ATOM 719 O O . PRO A 1 93 ? -9.949 -3.214 3.679 1.00 98.25 93 PRO A O 1
ATOM 722 N N . LEU A 1 94 ? -9.026 -3.319 5.736 1.00 98.50 94 LEU A N 1
ATOM 723 C CA . LEU A 1 94 ? -7.679 -3.679 5.283 1.00 98.50 94 LEU A CA 1
ATOM 724 C C . LEU A 1 94 ? -7.670 -4.816 4.253 1.00 98.50 94 LEU A C 1
ATOM 726 O O . LEU A 1 94 ? -7.031 -4.682 3.214 1.00 98.50 94 LEU A O 1
ATOM 730 N N . ASP A 1 95 ? -8.400 -5.904 4.492 1.00 97.62 95 ASP A N 1
ATOM 731 C CA . ASP A 1 95 ? -8.375 -7.055 3.578 1.00 97.62 95 ASP A CA 1
ATOM 732 C C . ASP A 1 95 ? -8.966 -6.700 2.205 1.00 97.62 95 ASP A C 1
ATOM 734 O O . ASP A 1 95 ? -8.458 -7.131 1.171 1.00 97.62 95 ASP A O 1
ATOM 738 N N . LYS A 1 96 ? -9.989 -5.835 2.171 1.00 98.38 96 LYS A N 1
ATOM 739 C CA . LYS A 1 96 ? -10.531 -5.303 0.914 1.00 98.38 96 LYS A CA 1
ATOM 740 C C . LYS A 1 96 ? -9.546 -4.368 0.223 1.00 98.38 96 LYS A C 1
ATOM 742 O O . LYS A 1 96 ? -9.442 -4.423 -0.996 1.00 98.38 96 LYS A O 1
ATOM 747 N N . ALA A 1 97 ? -8.796 -3.567 0.978 1.00 98.38 97 ALA A N 1
ATOM 748 C CA . ALA A 1 97 ? -7.756 -2.709 0.419 1.00 98.38 97 ALA A CA 1
ATOM 749 C C . ALA A 1 97 ? -6.620 -3.519 -0.217 1.00 98.38 97 ALA A C 1
ATOM 751 O O . ALA A 1 97 ? -6.124 -3.144 -1.275 1.00 98.38 97 ALA A O 1
ATOM 752 N N . LEU A 1 98 ? -6.224 -4.631 0.405 1.00 98.44 98 LEU A N 1
ATOM 753 C CA . LEU A 1 98 ? -5.188 -5.517 -0.126 1.00 98.44 98 LEU A CA 1
ATOM 754 C C . LEU A 1 98 ? -5.639 -6.204 -1.417 1.00 98.44 98 LEU A C 1
ATOM 756 O O . LEU A 1 98 ? -4.887 -6.217 -2.388 1.00 98.44 98 LEU A O 1
ATOM 760 N N . GLU A 1 99 ? -6.881 -6.688 -1.463 1.00 98.31 99 GLU A N 1
ATOM 761 C CA . GLU A 1 99 ? -7.475 -7.226 -2.692 1.00 98.31 99 GLU A CA 1
ATOM 762 C C . GLU A 1 99 ? -7.614 -6.162 -3.787 1.00 98.31 99 GLU A C 1
ATOM 764 O O . GLU A 1 99 ? -7.287 -6.417 -4.944 1.00 98.31 99 GLU A O 1
ATOM 769 N N . TYR A 1 100 ? -8.038 -4.949 -3.433 1.00 98.00 100 TYR A N 1
ATOM 770 C CA . TYR A 1 100 ? -8.133 -3.828 -4.365 1.00 98.00 100 TYR A CA 1
ATOM 771 C C . TYR A 1 100 ? -6.768 -3.483 -4.979 1.00 98.00 100 TYR A C 1
ATOM 773 O O . TYR A 1 100 ? -6.639 -3.403 -6.196 1.00 98.00 100 TYR A O 1
ATOM 781 N N . VAL A 1 101 ? -5.716 -3.374 -4.160 1.00 97.75 101 VAL A N 1
ATOM 782 C CA . VAL A 1 101 ? -4.353 -3.141 -4.665 1.00 97.75 101 VAL A CA 1
ATOM 783 C C . VAL A 1 101 ? -3.871 -4.305 -5.531 1.00 97.75 101 VAL A C 1
ATOM 785 O O . VAL A 1 101 ? -3.236 -4.070 -6.551 1.00 97.75 101 VAL A O 1
ATOM 788 N N . ALA A 1 102 ? -4.157 -5.552 -5.151 1.00 97.31 102 ALA A N 1
ATOM 789 C CA . ALA A 1 102 ? -3.709 -6.730 -5.892 1.00 97.31 102 ALA A CA 1
ATOM 790 C C . ALA A 1 102 ? -4.436 -6.933 -7.233 1.00 97.31 102 ALA A C 1
ATOM 792 O O . ALA A 1 102 ? -3.858 -7.512 -8.149 1.00 97.31 102 ALA A O 1
ATOM 793 N N . SER A 1 103 ? -5.693 -6.497 -7.341 1.00 96.75 103 SER A N 1
ATOM 794 C CA . SER A 1 103 ? -6.534 -6.723 -8.524 1.00 96.75 103 SER A CA 1
ATOM 795 C C . SER A 1 103 ? -6.477 -5.593 -9.545 1.00 96.75 103 SER A C 1
ATOM 797 O O . SER A 1 103 ? -6.645 -5.856 -10.734 1.00 96.75 103 SER A O 1
ATOM 799 N N . GLU A 1 104 ? -6.219 -4.357 -9.118 1.00 95.88 104 GLU A N 1
ATOM 800 C CA . GLU A 1 104 ? -6.239 -3.205 -10.016 1.00 95.88 104 GLU A CA 1
ATOM 801 C C . GLU A 1 104 ? -4.880 -2.969 -10.698 1.00 95.88 104 GLU A C 1
ATOM 803 O O . GLU A 1 104 ? -3.898 -2.627 -10.024 1.00 95.88 104 GLU A O 1
ATOM 808 N N . PRO A 1 105 ? -4.799 -3.038 -12.044 1.00 94.62 105 PRO A N 1
ATOM 809 C CA . PRO A 1 105 ? -3.536 -2.891 -12.773 1.00 94.62 105 PRO A CA 1
ATOM 810 C C . PRO A 1 105 ? -2.831 -1.548 -12.553 1.00 94.62 105 PRO A C 1
ATOM 812 O O . PRO A 1 105 ? -1.611 -1.463 -12.678 1.00 94.62 105 PRO A O 1
ATOM 815 N N . ILE A 1 106 ? -3.577 -0.494 -12.201 1.00 92.19 106 ILE A N 1
ATOM 816 C CA . ILE A 1 106 ? -3.040 0.862 -12.018 1.00 92.19 106 ILE A CA 1
ATOM 817 C C . ILE A 1 106 ? -1.933 0.938 -10.954 1.00 92.19 106 ILE A C 1
ATOM 819 O O . ILE A 1 106 ? -1.024 1.764 -11.064 1.00 92.19 106 ILE A O 1
ATOM 823 N N . PHE A 1 107 ? -1.969 0.060 -9.946 1.00 96.25 107 PHE A N 1
ATOM 824 C CA . PHE A 1 107 ? -0.949 0.011 -8.896 1.00 96.25 107 PHE A CA 1
ATOM 825 C C . PHE A 1 107 ? 0.341 -0.686 -9.338 1.00 96.25 107 PHE A C 1
ATOM 827 O O . PHE A 1 107 ? 1.369 -0.509 -8.691 1.00 96.25 107 PHE A O 1
ATOM 834 N N . TRP A 1 108 ? 0.307 -1.440 -10.438 1.00 95.00 108 TRP A N 1
ATOM 835 C CA . TRP A 1 108 ? 1.401 -2.313 -10.873 1.00 95.00 108 TRP A CA 1
ATOM 836 C C . TRP A 1 108 ? 2.062 -1.869 -12.181 1.00 95.00 108 TRP A C 1
ATOM 838 O O . TRP A 1 108 ? 2.943 -2.562 -12.675 1.00 95.00 108 TRP A O 1
ATOM 848 N N . ILE A 1 109 ? 1.695 -0.701 -12.725 1.00 91.81 109 ILE A N 1
ATOM 849 C CA . ILE A 1 109 ? 2.198 -0.188 -14.018 1.00 91.81 109 ILE A CA 1
ATOM 850 C C . ILE A 1 109 ? 3.736 -0.161 -14.093 1.00 91.81 109 ILE A C 1
ATOM 852 O O . ILE A 1 109 ? 4.296 -0.355 -15.167 1.00 91.81 109 ILE A O 1
ATOM 856 N N . ASN A 1 110 ? 4.412 0.076 -12.965 1.00 90.31 110 ASN A N 1
ATOM 857 C CA . ASN A 1 110 ? 5.872 0.194 -12.891 1.00 90.31 110 ASN A CA 1
ATOM 858 C C . ASN A 1 110 ? 6.525 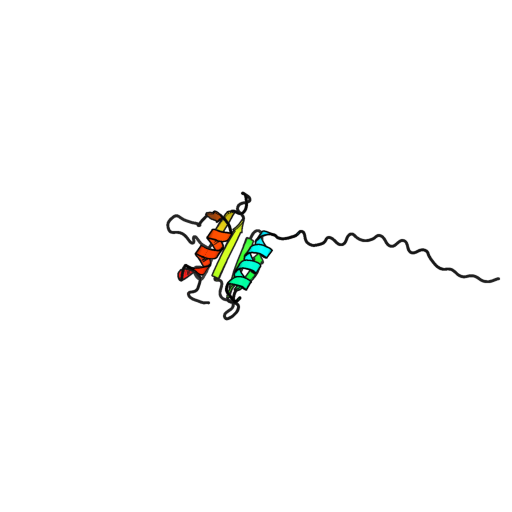-0.890 -12.015 1.00 90.31 110 ASN A C 1
ATOM 860 O O . ASN A 1 110 ? 7.667 -0.704 -11.597 1.00 90.31 110 ASN A O 1
ATOM 864 N N . ALA A 1 111 ? 5.779 -1.937 -11.643 1.00 87.19 111 ALA A N 1
ATOM 865 C CA . ALA A 1 111 ? 6.234 -2.950 -10.693 1.00 87.19 111 ALA A CA 1
ATOM 866 C C . ALA A 1 111 ? 7.382 -3.808 -11.231 1.00 87.19 111 ALA A C 1
ATOM 868 O O . ALA A 1 111 ? 7.422 -4.097 -12.442 1.00 87.19 111 ALA A O 1
#

Mean predicted aligned error: 9.06 Å

Secondary structure (DSSP, 8-state):
-----------------PPP--HHHHHHHHHHHHTT--EEEEEETTEEEEEETTT--EEEEEEE-SSTTEEEEEEE-SSSEEE-BTTBSEEEEHHHHHHHHHH-GGGSTT-

Radius of gyration: 21.65 Å; Cα contacts (8 Å, |Δi|>4): 150; chains: 1; bounding box: 59×29×70 Å